Protein AF-A0A4S8LED4-F1 (afdb_monomer_lite)

Foldseek 3Di:
DWKDFDAPVVCVVCVVPNDDCVPHPDRHTDPDCDPPPPDPHPPRRPDMDDDPVVVCVVVVNDDDD

Radius of gyration: 12.14 Å; chains: 1; bounding box: 30×24×32 Å

Structure (mmCIF, N/CA/C/O backbone):
data_AF-A0A4S8LED4-F1
#
_entry.id   AF-A0A4S8LED4-F1
#
loop_
_atom_site.group_PDB
_atom_site.id
_atom_site.type_symbol
_atom_site.label_atom_id
_atom_site.label_alt_id
_atom_site.label_comp_id
_atom_site.label_asym_id
_atom_site.label_entity_id
_atom_site.label_seq_id
_atom_site.pdbx_PDB_ins_code
_atom_site.Cartn_x
_atom_site.Cartn_y
_atom_site.Cartn_z
_atom_site.occupancy
_atom_site.B_iso_or_equiv
_atom_site.auth_seq_id
_atom_site.auth_comp_id
_atom_site.auth_asym_id
_atom_site.auth_atom_id
_atom_site.pdbx_PDB_model_num
ATOM 1 N N . MET A 1 1 ? -0.493 -5.931 -10.161 1.00 79.12 1 MET A N 1
ATOM 2 C CA . MET A 1 1 ? 0.029 -6.256 -8.812 1.00 79.12 1 MET A CA 1
ATOM 3 C C . MET A 1 1 ? -0.120 -5.010 -7.945 1.00 79.12 1 MET A C 1
ATOM 5 O O . MET A 1 1 ? -0.132 -3.943 -8.527 1.00 79.12 1 MET A O 1
ATOM 9 N N . ALA A 1 2 ? -0.301 -5.095 -6.625 1.00 90.00 2 ALA A N 1
ATOM 10 C CA . ALA A 1 2 ? -0.360 -3.905 -5.764 1.00 90.00 2 ALA A CA 1
ATOM 11 C C . ALA A 1 2 ? 0.781 -3.966 -4.746 1.00 90.00 2 ALA A C 1
ATOM 13 O O . ALA A 1 2 ? 0.785 -4.838 -3.874 1.00 90.00 2 ALA A O 1
ATOM 14 N N . VAL A 1 3 ? 1.765 -3.078 -4.900 1.00 90.56 3 VAL A N 1
ATOM 15 C CA . VAL A 1 3 ? 2.971 -3.055 -4.061 1.00 90.56 3 VAL A CA 1
ATOM 16 C C . VAL A 1 3 ? 3.123 -1.704 -3.381 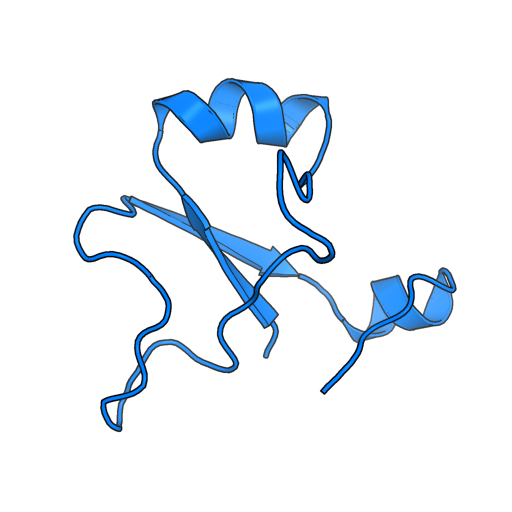1.00 90.56 3 VAL A C 1
ATOM 18 O O . VAL A 1 3 ? 3.012 -0.665 -4.026 1.00 90.56 3 VAL A O 1
ATOM 21 N N . HIS A 1 4 ? 3.429 -1.707 -2.090 1.00 90.50 4 HIS A N 1
ATOM 22 C CA . HIS A 1 4 ? 3.754 -0.501 -1.341 1.00 90.50 4 HIS A CA 1
ATOM 23 C C . HIS A 1 4 ? 5.203 -0.556 -0.853 1.00 90.50 4 HIS A C 1
ATOM 25 O O . HIS A 1 4 ? 5.594 -1.480 -0.139 1.00 90.50 4 HIS A O 1
ATOM 31 N N . GLY A 1 5 ? 6.002 0.436 -1.243 1.00 90.00 5 GLY A N 1
ATOM 32 C CA . GLY A 1 5 ? 7.364 0.604 -0.748 1.00 90.00 5 GLY A CA 1
ATOM 33 C C . GLY A 1 5 ? 7.388 1.431 0.531 1.00 90.00 5 GLY A C 1
ATOM 34 O O . GLY A 1 5 ? 6.766 2.491 0.592 1.00 90.00 5 GLY A O 1
ATOM 35 N N . THR A 1 6 ? 8.114 0.964 1.545 1.00 90.12 6 THR A N 1
ATOM 36 C CA . THR A 1 6 ? 8.248 1.672 2.821 1.00 90.12 6 THR A CA 1
ATOM 37 C C . THR A 1 6 ? 9.660 1.565 3.406 1.00 90.12 6 THR A C 1
ATOM 39 O O . THR A 1 6 ? 10.519 0.835 2.901 1.00 90.12 6 THR A O 1
ATOM 42 N N . SER A 1 7 ? 9.921 2.332 4.464 1.00 91.56 7 SER A N 1
ATOM 43 C CA . SER A 1 7 ? 11.175 2.287 5.220 1.00 91.56 7 SER A CA 1
ATOM 44 C C . SER A 1 7 ? 11.088 1.306 6.392 1.00 91.56 7 SER A C 1
ATOM 46 O O . SER A 1 7 ? 10.003 1.027 6.899 1.00 91.56 7 SER A O 1
ATOM 48 N N . GLU A 1 8 ? 12.238 0.836 6.882 1.00 90.94 8 GLU A N 1
ATOM 49 C CA . GLU A 1 8 ? 12.323 -0.023 8.078 1.00 90.94 8 GLU A CA 1
ATOM 50 C C . GLU A 1 8 ? 11.653 0.611 9.306 1.00 90.94 8 GLU A C 1
ATOM 52 O O . GLU A 1 8 ? 10.934 -0.058 10.045 1.00 90.94 8 GLU A O 1
ATOM 57 N N . LYS A 1 9 ? 11.811 1.928 9.486 1.00 92.25 9 LYS A N 1
ATOM 58 C CA . LYS A 1 9 ? 11.173 2.670 10.581 1.00 92.25 9 LYS A CA 1
ATOM 59 C C . LYS A 1 9 ? 9.647 2.653 10.474 1.00 92.25 9 LYS A C 1
ATOM 61 O O .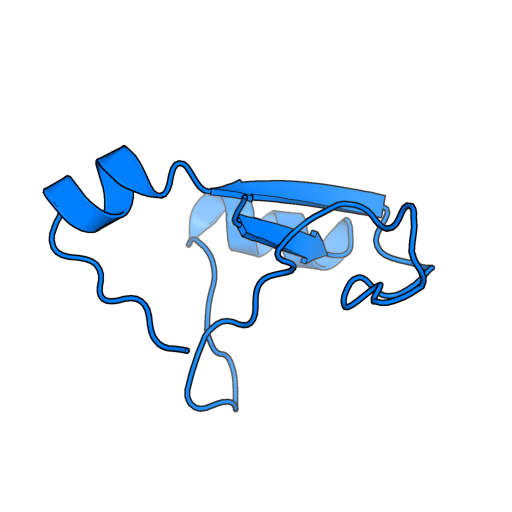 LYS A 1 9 ? 8.965 2.430 11.466 1.00 92.25 9 LYS A O 1
ATOM 66 N N . ALA A 1 10 ? 9.103 2.903 9.283 1.00 92.25 10 ALA A N 1
ATOM 67 C CA . ALA A 1 10 ? 7.657 2.898 9.079 1.00 92.25 10 ALA A CA 1
ATOM 68 C C . ALA A 1 10 ? 7.075 1.478 9.182 1.00 92.25 10 ALA A C 1
ATOM 70 O O . ALA A 1 10 ? 5.970 1.306 9.697 1.00 92.25 10 ALA A O 1
ATOM 71 N N . TRP A 1 11 ? 7.834 0.459 8.765 1.00 94.06 11 TRP A N 1
ATOM 72 C CA . TRP A 1 11 ? 7.427 -0.941 8.872 1.00 94.06 11 TRP A CA 1
ATOM 73 C C . TRP A 1 11 ? 7.079 -1.365 10.299 1.00 94.06 11 TRP A C 1
ATOM 75 O O . TRP A 1 11 ? 6.097 -2.075 10.474 1.00 94.06 11 TRP A O 1
ATOM 85 N N . GLN A 1 12 ? 7.799 -0.879 11.315 1.00 94.50 12 GLN A N 1
ATOM 86 C CA . GLN A 1 12 ? 7.508 -1.198 12.721 1.00 94.50 12 GLN A CA 1
ATOM 87 C C . GLN A 1 12 ? 6.062 -0.870 13.126 1.00 94.50 12 GLN A C 1
ATOM 89 O O . GLN A 1 12 ? 5.455 -1.600 13.901 1.00 94.50 12 GLN A O 1
ATOM 94 N N . SER A 1 13 ? 5.495 0.214 12.590 1.00 95.88 13 SER A N 1
ATOM 95 C CA . SER A 1 13 ? 4.099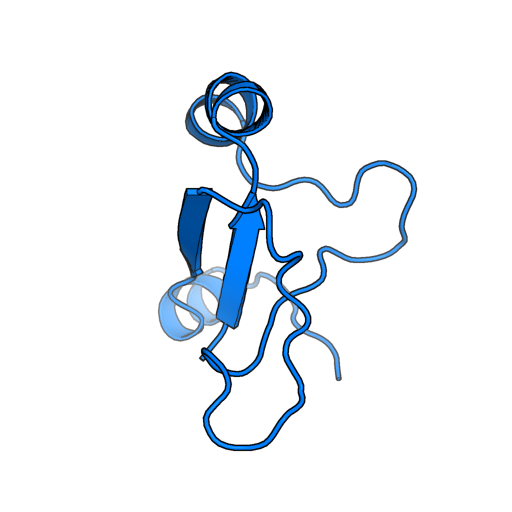 0.587 12.836 1.00 95.88 13 SER A CA 1
ATOM 96 C C . SER A 1 13 ? 3.140 -0.128 11.881 1.00 95.88 13 SER A C 1
ATOM 98 O O . SER A 1 13 ? 2.076 -0.587 12.305 1.00 95.88 13 SER A O 1
ATOM 100 N N . ILE A 1 14 ? 3.517 -0.264 10.606 1.00 96.44 14 ILE A N 1
ATOM 101 C CA . ILE A 1 14 ? 2.680 -0.899 9.577 1.00 96.44 14 ILE A CA 1
ATOM 102 C C . ILE A 1 14 ? 2.450 -2.385 9.881 1.00 96.44 14 ILE A C 1
ATOM 104 O O . ILE A 1 14 ? 1.350 -2.883 9.662 1.00 96.44 14 ILE A O 1
ATOM 108 N N . SER A 1 15 ? 3.445 -3.097 10.410 1.00 95.69 15 SER A N 1
ATOM 109 C CA . SER A 1 15 ? 3.316 -4.522 10.738 1.00 95.69 15 SER A CA 1
ATOM 110 C C . SER A 1 15 ? 2.300 -4.787 11.852 1.00 95.69 15 SER A C 1
ATOM 112 O O . SER A 1 15 ? 1.670 -5.840 11.861 1.00 95.69 15 SER A O 1
ATOM 114 N N . ALA A 1 16 ? 2.110 -3.825 12.759 1.00 96.50 16 ALA A N 1
ATOM 115 C CA . ALA A 1 16 ? 1.157 -3.924 13.858 1.00 96.50 16 ALA A CA 1
ATOM 116 C C . ALA A 1 16 ? -0.241 -3.394 13.496 1.00 96.50 16 ALA A C 1
ATOM 118 O O . ALA A 1 16 ? -1.240 -3.928 13.970 1.00 96.50 16 ALA A O 1
ATOM 119 N N . SER A 1 17 ? -0.323 -2.334 12.684 1.00 96.06 17 SER A N 1
ATOM 120 C CA . SER A 1 17 ? -1.570 -1.577 12.453 1.00 96.06 17 SER A CA 1
ATOM 121 C C . SER A 1 17 ? -2.083 -1.590 11.010 1.00 96.06 17 SER A C 1
ATOM 123 O O . SER A 1 17 ? -3.181 -1.106 10.739 1.00 96.06 17 SER A O 1
ATOM 125 N N . GLY A 1 18 ? -1.323 -2.167 10.082 1.00 96.19 18 GLY A N 1
ATOM 126 C CA . GLY A 1 18 ? -1.629 -2.158 8.658 1.00 96.19 18 GLY A CA 1
ATOM 127 C C . GLY A 1 18 ? -1.209 -0.867 7.951 1.00 96.19 18 GLY A C 1
ATOM 128 O O . GLY A 1 18 ? -0.620 0.051 8.523 1.00 96.19 18 GLY A O 1
ATOM 129 N N . LEU A 1 19 ? -1.480 -0.813 6.646 1.00 95.56 19 LEU A N 1
ATOM 130 C CA . LEU A 1 19 ? -1.216 0.373 5.833 1.00 95.56 19 LEU A CA 1
ATOM 131 C C . LEU A 1 19 ? -2.243 1.470 6.133 1.00 95.56 19 LEU A C 1
ATOM 133 O O . LEU A 1 19 ? -3.431 1.202 6.289 1.00 95.56 19 LEU A O 1
ATOM 137 N N . SER A 1 20 ? -1.788 2.721 6.135 1.00 94.75 20 SER A N 1
ATOM 138 C CA . SER A 1 20 ? -2.627 3.898 6.361 1.00 94.75 20 SER A CA 1
ATOM 139 C C . SER A 1 20 ? -2.495 4.886 5.211 1.00 94.75 20 SER A C 1
ATOM 141 O O . SER A 1 20 ? -1.416 5.072 4.646 1.00 94.75 20 SER A O 1
ATOM 143 N N . LYS A 1 21 ? -3.596 5.572 4.888 1.00 94.25 21 LYS A N 1
ATOM 144 C CA . LYS A 1 21 ? -3.594 6.699 3.942 1.00 94.25 21 LYS A CA 1
ATOM 145 C C . LYS A 1 21 ? -2.827 7.912 4.484 1.00 94.25 21 LYS A C 1
ATOM 147 O O . LYS A 1 21 ? -2.513 8.830 3.727 1.00 94.25 21 LYS A O 1
ATOM 152 N N . MET A 1 22 ? -2.540 7.937 5.790 1.00 90.88 22 MET A N 1
ATOM 153 C CA . MET A 1 22 ? -1.946 9.078 6.487 1.00 90.88 22 MET A CA 1
ATOM 154 C C . MET A 1 22 ? -2.752 10.360 6.183 1.00 90.88 22 MET A C 1
ATOM 156 O O . MET A 1 22 ? -3.979 10.370 6.305 1.00 90.88 22 MET A O 1
ATOM 160 N N . ALA A 1 23 ? -2.089 11.426 5.732 1.00 94.88 23 ALA A N 1
ATOM 161 C CA . ALA A 1 23 ? -2.721 12.688 5.347 1.00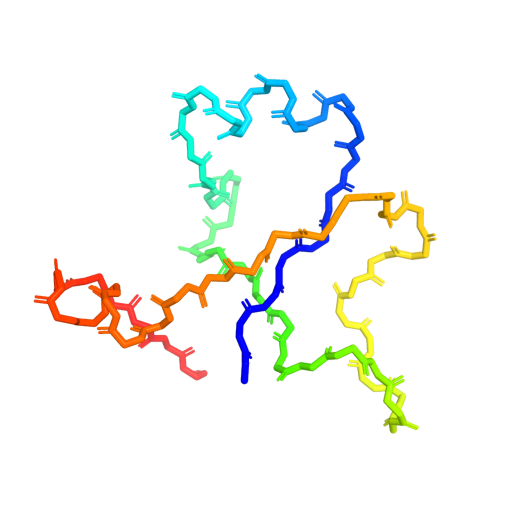 94.88 23 ALA A CA 1
ATOM 162 C C . ALA A 1 23 ? -3.348 12.689 3.932 1.00 94.88 23 ALA A C 1
ATOM 164 O O . ALA A 1 23 ? -3.817 13.727 3.477 1.00 94.88 23 ALA A O 1
ATOM 165 N N . ARG A 1 24 ? -3.337 11.567 3.198 1.00 93.81 24 ARG A N 1
ATOM 166 C CA . ARG A 1 24 ? -3.894 11.464 1.834 1.00 93.81 24 ARG A CA 1
ATOM 167 C C . ARG A 1 24 ? -5.328 10.924 1.848 1.00 93.81 24 ARG A C 1
ATOM 169 O O . ARG A 1 24 ? -5.857 10.526 2.889 1.00 93.81 24 ARG A O 1
ATOM 176 N N . ASN A 1 25 ? -5.942 10.888 0.666 1.00 95.75 25 ASN A N 1
ATOM 177 C CA . ASN A 1 25 ? -7.281 10.327 0.458 1.00 95.75 25 ASN A CA 1
ATOM 178 C C . ASN A 1 25 ? -7.264 8.798 0.322 1.00 95.75 25 ASN A C 1
ATOM 180 O O . ASN A 1 25 ? -8.148 8.135 0.852 1.00 95.75 25 ASN A O 1
ATOM 184 N N . HIS A 1 26 ? -6.228 8.236 -0.310 1.00 95.12 26 HIS A N 1
ATOM 185 C CA . HIS A 1 26 ? -6.095 6.797 -0.551 1.00 95.12 26 HIS A CA 1
ATOM 186 C C . HIS A 1 26 ? -4.691 6.300 -0.191 1.00 95.12 26 HIS A C 1
ATOM 188 O O . HIS A 1 26 ? -3.735 7.077 -0.147 1.00 95.12 26 HIS A O 1
ATOM 194 N N . ILE A 1 27 ? -4.562 4.992 0.046 1.00 94.19 27 ILE A N 1
ATOM 195 C CA . ILE A 1 27 ? -3.258 4.323 0.117 1.00 94.19 27 ILE A CA 1
ATOM 196 C C . ILE A 1 27 ? -2.786 4.105 -1.319 1.00 94.19 27 ILE A C 1
ATOM 198 O O . ILE A 1 27 ? -3.467 3.452 -2.104 1.00 94.19 27 ILE A O 1
ATOM 202 N N . HIS A 1 28 ? -1.630 4.663 -1.666 1.00 90.62 28 HIS A N 1
ATOM 203 C CA . HIS A 1 28 ? -1.084 4.546 -3.014 1.00 90.62 28 HIS A CA 1
ATOM 204 C C . HIS A 1 28 ? -0.245 3.270 -3.141 1.00 90.62 28 HIS A C 1
ATOM 206 O O . HIS A 1 28 ? 0.547 2.936 -2.252 1.00 90.62 28 HIS A O 1
ATOM 212 N N . MET A 1 29 ? -0.415 2.584 -4.269 1.00 89.94 29 MET A N 1
ATOM 213 C CA . MET A 1 29 ? 0.238 1.319 -4.601 1.00 89.94 29 MET A CA 1
ATOM 214 C C . MET A 1 29 ? 0.899 1.432 -5.980 1.00 89.94 29 MET A C 1
ATOM 216 O O . MET A 1 29 ? 0.406 2.136 -6.860 1.00 89.94 29 MET A O 1
ATOM 220 N N . ALA A 1 30 ? 2.000 0.718 -6.183 1.00 87.06 30 ALA A N 1
ATOM 221 C CA . ALA A 1 30 ? 2.612 0.488 -7.484 1.00 87.06 30 ALA A CA 1
ATOM 222 C C . ALA A 1 30 ? 1.951 -0.703 -8.183 1.00 87.06 30 ALA A C 1
ATOM 224 O O . ALA A 1 30 ? 1.682 -1.720 -7.537 1.00 87.06 30 ALA A O 1
ATOM 225 N N . GLN A 1 31 ? 1.754 -0.601 -9.503 1.00 82.94 31 GLN A N 1
ATOM 226 C CA . GLN A 1 31 ? 1.209 -1.698 -10.309 1.00 82.94 31 GLN A CA 1
ATOM 227 C C . GLN A 1 31 ? 2.246 -2.800 -10.620 1.00 82.94 31 GLN A C 1
ATOM 229 O O . GLN A 1 31 ? 1.872 -3.920 -10.989 1.00 82.94 31 GLN A O 1
ATOM 234 N N . GLY A 1 32 ? 3.534 -2.504 -10.406 1.00 71.88 32 GLY A N 1
ATOM 235 C CA . GLY A 1 32 ? 4.676 -3.397 -10.589 1.00 71.88 32 GLY A CA 1
ATOM 236 C C . GLY A 1 32 ? 5.968 -2.826 -9.989 1.00 71.88 32 GLY A C 1
ATOM 237 O O . GLY A 1 32 ? 6.007 -1.679 -9.543 1.00 71.88 32 GLY A O 1
ATOM 238 N N . LEU A 1 33 ? 7.020 -3.644 -9.969 1.00 66.00 33 LEU A N 1
ATOM 239 C CA . LEU A 1 33 ? 8.393 -3.219 -9.687 1.00 66.00 33 LEU A CA 1
ATOM 240 C C . LEU A 1 33 ? 8.997 -2.886 -11.048 1.00 66.00 33 LEU A C 1
ATOM 242 O O . LEU A 1 33 ? 9.113 -3.781 -11.877 1.00 66.00 33 LEU A O 1
ATOM 246 N N . GLY A 1 34 ? 9.224 -1.606 -11.328 1.00 60.09 34 GLY A N 1
ATOM 247 C CA . GLY A 1 34 ? 9.447 -1.120 -12.689 1.00 60.09 34 GLY A CA 1
ATOM 248 C C . GLY A 1 34 ? 10.443 -1.944 -13.511 1.00 60.09 34 GLY A C 1
ATOM 249 O O . GLY A 1 34 ? 11.604 -2.070 -13.139 1.00 60.09 34 GLY A O 1
ATOM 250 N N . VAL A 1 35 ? 9.974 -2.434 -14.658 1.00 50.66 35 VAL A N 1
ATOM 251 C CA . VAL A 1 35 ? 10.802 -2.682 -15.848 1.00 50.66 35 VAL A CA 1
ATOM 252 C C . VAL A 1 35 ? 10.685 -1.525 -16.855 1.00 50.66 35 VAL A C 1
ATOM 254 O O . VAL A 1 35 ? 11.634 -1.276 -17.584 1.00 50.66 35 VAL A O 1
ATOM 257 N N . ASP A 1 36 ? 9.614 -0.716 -16.777 1.00 45.62 36 ASP A N 1
ATOM 258 C CA . ASP A 1 36 ? 9.290 0.346 -17.751 1.00 45.62 36 ASP A CA 1
ATOM 259 C C . ASP A 1 36 ? 9.104 1.749 -17.124 1.00 45.62 36 ASP A C 1
ATOM 261 O O . ASP A 1 36 ? 8.242 2.532 -17.516 1.00 45.62 36 ASP A O 1
ATOM 265 N N . GLY A 1 37 ? 9.894 2.096 -16.103 1.00 42.56 37 GLY A N 1
ATOM 266 C CA . GLY A 1 37 ? 10.057 3.499 -15.682 1.00 42.56 37 GLY A CA 1
ATOM 267 C C . GLY A 1 37 ? 8.955 4.133 -14.816 1.00 42.56 37 GLY A C 1
ATOM 268 O O . GLY A 1 37 ? 9.167 5.230 -14.303 1.00 42.56 37 GLY A O 1
ATOM 269 N N . VAL A 1 38 ? 7.827 3.465 -14.543 1.00 47.50 38 VAL A N 1
ATOM 270 C CA . VAL A 1 38 ? 6.834 3.955 -13.559 1.00 47.50 38 VAL A CA 1
ATOM 271 C C . VAL A 1 38 ? 7.105 3.335 -12.191 1.00 47.50 38 VAL A C 1
ATOM 273 O O . VAL A 1 38 ? 6.458 2.381 -11.760 1.00 47.50 38 VAL A O 1
ATOM 276 N N . VAL A 1 39 ? 8.105 3.871 -11.496 1.00 53.25 39 VAL A N 1
ATOM 277 C CA . VAL A 1 39 ? 8.433 3.451 -10.131 1.00 53.25 39 VAL A CA 1
ATOM 278 C C . VAL A 1 39 ? 7.767 4.420 -9.153 1.00 53.25 39 VAL A C 1
ATOM 280 O O . VAL A 1 39 ? 8.298 5.484 -8.852 1.00 53.25 39 VAL A O 1
ATOM 283 N N . SER A 1 40 ? 6.592 4.065 -8.623 1.00 58.19 40 SER A N 1
ATOM 284 C CA . SER A 1 40 ? 5.975 4.805 -7.503 1.00 58.19 40 SER A CA 1
ATOM 285 C C . SER A 1 40 ? 6.586 4.444 -6.138 1.00 58.19 40 SER A C 1
ATOM 287 O O . SER A 1 40 ? 6.146 4.931 -5.096 1.00 58.19 40 SER A O 1
ATOM 289 N N . ILE A 1 41 ? 7.633 3.615 -6.139 1.00 67.00 41 ILE A N 1
ATOM 290 C CA . ILE A 1 41 ? 8.422 3.238 -4.968 1.00 67.00 41 ILE A CA 1
ATOM 291 C C . ILE A 1 41 ? 9.642 4.159 -4.891 1.00 67.00 41 ILE A C 1
ATOM 293 O O . ILE A 1 41 ? 10.474 4.195 -5.791 1.00 67.00 41 ILE A O 1
ATOM 297 N N . ARG A 1 42 ? 9.774 4.922 -3.804 1.00 68.56 42 ARG A N 1
ATOM 298 C CA . ARG A 1 42 ? 10.957 5.775 -3.609 1.00 68.56 42 ARG A CA 1
ATOM 299 C C . ARG A 1 42 ? 12.215 4.910 -3.552 1.00 68.56 42 ARG A C 1
ATOM 301 O O . ARG A 1 42 ? 12.192 3.880 -2.881 1.00 68.56 42 ARG A O 1
ATOM 308 N N . ASN A 1 43 ? 13.318 5.383 -4.136 1.00 67.12 43 ASN A N 1
ATOM 309 C CA . ASN A 1 43 ? 14.612 4.679 -4.167 1.00 67.12 43 ASN A CA 1
ATOM 310 C C . ASN A 1 43 ? 15.143 4.240 -2.789 1.00 67.12 43 ASN A C 1
ATOM 312 O O . ASN A 1 43 ? 15.969 3.341 -2.711 1.00 67.12 43 ASN A O 1
ATOM 316 N N . ASN A 1 44 ? 14.693 4.860 -1.696 1.00 70.12 44 ASN A N 1
ATOM 317 C CA . ASN A 1 44 ? 15.096 4.498 -0.335 1.00 70.12 44 ASN A CA 1
ATOM 318 C C . ASN A 1 44 ? 14.142 3.511 0.365 1.00 70.12 44 ASN A C 1
ATOM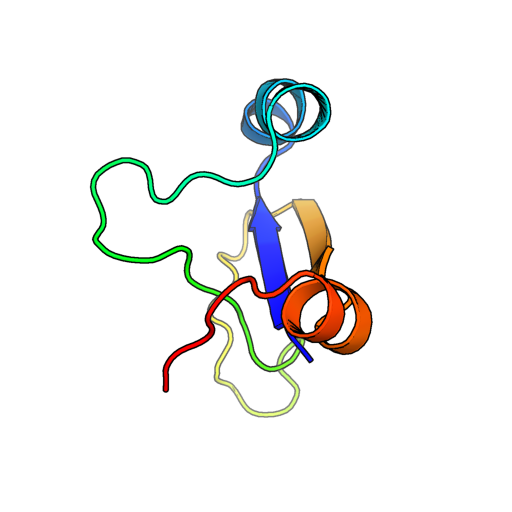 320 O O . ASN A 1 44 ? 14.307 3.247 1.558 1.00 70.12 44 ASN A O 1
ATOM 324 N N . SER A 1 45 ? 13.136 2.990 -0.339 1.00 76.62 45 SER A N 1
ATOM 325 C CA . SER A 1 45 ? 12.220 1.991 0.209 1.00 76.62 45 SER A CA 1
ATOM 326 C C . SER A 1 45 ? 12.940 0.650 0.275 1.00 76.62 45 SER A C 1
ATOM 328 O O . SER A 1 45 ? 13.183 0.017 -0.748 1.00 76.62 45 SER A O 1
ATOM 330 N N . ARG A 1 46 ? 13.305 0.228 1.485 1.00 84.38 46 ARG A N 1
ATOM 331 C CA . ARG A 1 46 ? 14.015 -1.037 1.725 1.00 84.38 46 ARG A CA 1
ATOM 332 C C . ARG A 1 46 ? 13.084 -2.224 1.936 1.00 84.38 46 ARG A C 1
ATOM 334 O O . ARG A 1 46 ? 13.533 -3.362 1.885 1.00 84.38 46 ARG A O 1
ATOM 341 N N . ILE A 1 47 ? 11.800 -1.960 2.176 1.00 89.31 47 ILE A N 1
ATOM 342 C CA . ILE A 1 47 ? 10.786 -2.983 2.419 1.00 89.31 47 ILE A CA 1
ATOM 343 C C . ILE A 1 47 ? 9.684 -2.840 1.377 1.00 89.31 47 ILE A C 1
ATOM 345 O O . ILE A 1 47 ? 9.171 -1.742 1.144 1.00 89.31 47 ILE A O 1
ATOM 349 N N . LEU A 1 48 ? 9.315 -3.971 0.776 1.00 90.75 48 LEU A N 1
ATOM 350 C CA . LEU A 1 48 ? 8.221 -4.087 -0.179 1.00 90.75 48 LEU A CA 1
ATOM 351 C C . LEU A 1 48 ? 7.076 -4.871 0.454 1.00 90.75 48 LEU A C 1
ATOM 353 O O . LEU A 1 48 ? 7.253 -6.011 0.881 1.00 90.75 48 LEU A O 1
ATOM 357 N N . ILE A 1 49 ? 5.898 -4.258 0.491 1.00 92.25 49 ILE A N 1
ATOM 358 C CA . ILE A 1 49 ? 4.670 -4.879 0.978 1.00 92.25 49 ILE A CA 1
ATOM 359 C C . ILE A 1 49 ? 3.820 -5.235 -0.235 1.00 92.25 49 ILE A C 1
ATOM 361 O O . ILE A 1 49 ? 3.381 -4.352 -0.972 1.00 92.25 49 ILE A O 1
ATOM 365 N N . TYR A 1 50 ? 3.576 -6.527 -0.428 1.00 92.75 50 TYR A N 1
ATOM 366 C CA . TYR A 1 50 ? 2.715 -7.037 -1.490 1.00 92.75 50 TYR A CA 1
ATOM 367 C C . TYR A 1 50 ? 1.312 -7.243 -0.945 1.00 92.75 50 TYR A C 1
ATOM 369 O O . TYR A 1 50 ? 1.110 -8.002 0.006 1.00 92.75 50 TYR A O 1
ATOM 377 N N . VAL A 1 51 ? 0.332 -6.586 -1.558 1.00 93.31 51 VAL A N 1
ATOM 378 C CA . VAL A 1 51 ? -1.070 -6.772 -1.194 1.00 93.31 51 VAL A CA 1
ATOM 379 C C . VAL A 1 51 ? -1.673 -7.875 -2.046 1.00 93.31 51 VAL A C 1
ATOM 381 O O . VAL A 1 51 ? -1.650 -7.820 -3.277 1.00 93.31 51 VAL A O 1
ATOM 384 N N . ASN A 1 52 ? -2.263 -8.868 -1.381 1.00 94.94 52 ASN A N 1
ATOM 385 C CA . ASN A 1 52 ? -3.121 -9.838 -2.045 1.00 94.94 52 ASN A CA 1
ATOM 386 C C . ASN A 1 52 ? -4.451 -9.154 -2.404 1.00 94.94 52 ASN A C 1
ATOM 388 O O . ASN A 1 52 ? -5.371 -9.086 -1.589 1.00 94.94 52 ASN A O 1
ATOM 392 N N . VAL A 1 53 ? -4.510 -8.602 -3.618 1.00 93.62 53 VAL A N 1
ATOM 393 C CA . VAL A 1 53 ? -5.660 -7.830 -4.113 1.00 93.62 53 VAL A CA 1
ATOM 394 C C . VAL A 1 53 ? -6.922 -8.687 -4.164 1.00 93.62 53 VAL A C 1
ATOM 396 O O . VAL A 1 53 ? -7.976 -8.222 -3.752 1.00 93.62 53 VAL A O 1
ATOM 399 N N . GLU A 1 54 ? -6.818 -9.944 -4.595 1.00 95.38 54 GLU A N 1
ATOM 400 C CA . GLU A 1 54 ? -7.957 -10.865 -4.669 1.00 95.38 54 GLU A CA 1
ATOM 401 C C . GLU A 1 54 ? -8.613 -11.058 -3.295 1.00 95.38 54 GLU A C 1
ATOM 403 O O . GLU A 1 54 ? -9.815 -10.840 -3.139 1.00 95.38 54 GLU A O 1
ATOM 408 N N . LYS A 1 55 ? -7.816 -11.365 -2.263 1.00 97.56 55 LYS A N 1
ATOM 409 C CA . LYS A 1 55 ? -8.323 -11.501 -0.889 1.00 97.56 55 LYS A CA 1
ATOM 410 C C . LYS A 1 55 ? -8.869 -10.186 -0.337 1.00 97.56 55 LYS A C 1
ATOM 412 O O . LYS A 1 55 ? -9.863 -10.201 0.389 1.00 97.56 55 LYS A O 1
ATOM 417 N N . ALA A 1 56 ? -8.245 -9.056 -0.667 1.00 96.19 56 ALA A N 1
ATOM 418 C CA . ALA A 1 56 ? -8.700 -7.743 -0.218 1.00 96.19 56 ALA A CA 1
ATOM 419 C C . ALA A 1 56 ? -10.066 -7.379 -0.827 1.00 96.19 56 ALA A C 1
ATOM 421 O O . ALA A 1 56 ? -10.966 -6.962 -0.097 1.00 96.19 56 ALA A O 1
ATOM 422 N N . LEU A 1 57 ? -10.255 -7.623 -2.127 1.00 96.19 57 LEU A N 1
ATOM 423 C CA . LEU A 1 57 ? -11.533 -7.439 -2.818 1.00 96.19 57 LEU A CA 1
ATOM 424 C C . LEU A 1 57 ? -12.606 -8.402 -2.293 1.00 96.19 57 LEU A C 1
ATOM 426 O O . LEU A 1 57 ? -13.726 -7.970 -2.028 1.00 96.19 57 LEU A O 1
ATOM 430 N N . ALA A 1 58 ? -12.262 -9.673 -2.052 1.00 97.88 58 ALA A N 1
ATOM 431 C CA . ALA A 1 58 ? -13.167 -10.638 -1.416 1.00 97.88 58 ALA A CA 1
ATOM 432 C C . ALA A 1 58 ? -13.589 -10.194 -0.001 1.00 97.88 58 ALA A C 1
ATOM 434 O O . ALA A 1 58 ? -14.724 -10.414 0.420 1.00 97.88 58 ALA A O 1
ATOM 435 N N . SER A 1 59 ? -12.696 -9.494 0.703 1.00 97.69 59 SER A N 1
ATOM 436 C CA . SER A 1 59 ? -12.955 -8.866 2.007 1.00 97.69 59 SER A CA 1
ATOM 437 C C . SER A 1 59 ? -13.652 -7.500 1.902 1.00 97.69 59 SER A C 1
ATOM 439 O O . SER A 1 59 ? -13.814 -6.819 2.912 1.00 97.69 59 SER A O 1
ATOM 441 N N . ARG A 1 60 ? -14.085 -7.097 0.699 1.00 97.25 60 ARG A N 1
ATOM 442 C CA . ARG A 1 60 ? -14.764 -5.826 0.387 1.00 97.25 60 ARG A CA 1
ATOM 443 C C . ARG A 1 60 ? -13.938 -4.561 0.659 1.00 97.25 60 ARG A C 1
ATOM 445 O O . ARG A 1 60 ? -14.505 -3.500 0.910 1.00 97.25 60 ARG A O 1
ATOM 452 N N . ILE A 1 61 ? -12.611 -4.645 0.579 1.00 96.12 61 ILE A N 1
ATOM 453 C CA . ILE A 1 61 ? -11.739 -3.463 0.610 1.00 96.12 61 ILE A CA 1
ATOM 454 C C . ILE A 1 61 ? -11.753 -2.817 -0.785 1.00 96.12 61 ILE A C 1
ATOM 456 O O . ILE A 1 61 ? -11.395 -3.492 -1.754 1.00 96.12 61 ILE A O 1
ATOM 460 N N . PRO A 1 62 ? -12.151 -1.539 -0.924 1.00 95.56 62 PRO A N 1
ATOM 461 C CA . PRO A 1 62 ? -12.274 -0.908 -2.231 1.00 95.56 62 PRO A CA 1
ATOM 462 C C . PRO A 1 62 ? -10.912 -0.497 -2.804 1.00 95.56 62 PRO A C 1
ATOM 464 O O . PRO A 1 62 ? -10.034 -0.009 -2.090 1.00 95.56 62 PRO A O 1
ATOM 467 N N . PHE A 1 63 ? -10.773 -0.649 -4.120 1.00 94.25 63 PHE A N 1
ATOM 468 C CA . PHE A 1 63 ? -9.644 -0.164 -4.913 1.00 94.25 63 PHE A CA 1
ATOM 469 C C . PHE A 1 63 ? -10.158 0.804 -5.977 1.00 94.25 63 PHE A C 1
ATOM 471 O O . PHE A 1 63 ? -11.279 0.660 -6.463 1.00 94.25 63 PHE A O 1
ATOM 478 N N . TYR A 1 64 ? -9.326 1.780 -6.332 1.00 92.75 64 TYR A N 1
ATOM 479 C CA . TYR A 1 64 ? -9.659 2.865 -7.253 1.00 92.75 64 TYR A CA 1
ATOM 480 C C . TYR A 1 64 ? -8.531 3.020 -8.280 1.00 92.75 64 TYR A C 1
ATOM 482 O O . TYR A 1 64 ? -7.371 2.759 -7.942 1.00 92.75 64 TYR A O 1
ATOM 490 N N . LEU A 1 65 ? -8.887 3.409 -9.508 1.00 88.44 65 LEU A N 1
ATOM 491 C CA . LEU A 1 65 ? -7.956 3.769 -10.586 1.00 88.44 65 LEU A CA 1
ATOM 492 C C . LEU A 1 65 ? -7.728 5.281 -10.613 1.00 88.44 65 LEU A C 1
ATOM 494 O O . LEU A 1 65 ? -8.724 6.016 -10.423 1.00 88.44 65 LEU A O 1
#

Secondary structure (DSSP, 8-state)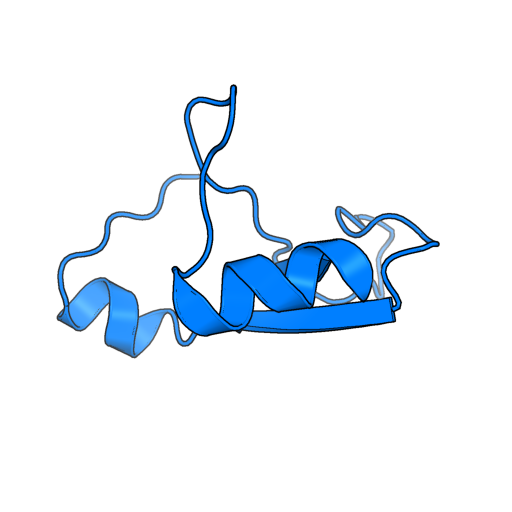:
-EEEEE-HHHHHHHHHH----TTSSS---BSSS-SSS---S-TT--EEEEE-HHHHHHTT-----

Sequence (65 aa):
MAVHGTSEKAWQSISASGLSKMARNHIHMAQGLGVDGVVSIRNNSRILIYVNVEKALASRIPFYL

pLDDT: mean 85.91, std 14.62, range [42.56, 97.88]

Organism: Dendrothele bispora (strain CBS 962.96) (NCBI:txid1314807)

InterPro domains:
  IPR002745 Phosphotransferase KptA/Tpt1 [PF01885] (2-64)
  IPR002745 Phosphotransferase KptA/Tpt1 [PTHR12684] (2-65)
  IPR042081 RNA 2'-phosphotransferase, C-terminal domain [G3DSA:3.20.170.30] (2-65)